Protein AF-A0AAD6HXB7-F1 (afdb_monomer_lite)

Secondary structure (DSSP, 8-state):
-PPB--HHHHHHHHHHHHHHHHHHHHHHHTT-HHHHHHHHEEEEEEEEESS--SS---EEEEEEEEEE---TTSSS-PBPPSEEEEEEEEEEEEEEE-TT--EEEEEEEEEEEEEEEEEE-HHHHHTTS--EEEEEEEEE--PPPPP--

Organism: NCBI:txid1324776

Foldseek 3Di:
DFDFCAPVNVVVLVVLVCVLPFCLQVCVLVVVVVCNPPRAADPAAAEAEPDDPPDDFNGKGWDDKDKDDDDSPDPDRDGDDQKIKIKTWMKTWDWDADPVGDTDTDDIAGGKIKIWMWGFAVVCVVVVHSRIHTRYIHIDGPDDDDPDD

Sequence (149 aa):
MAAAYDVPTYLLDRANIQETIVPTMHLFDTRATAETINSVYTPEIHLDYDQLPGFSLEVISYRNTLIDLPQPMGKNLTTHPNRCHVSAYAHGWFYNRDAERFPRLMVRRQGGKWKLELVRCKELEEEGESPWRINKQQVRLSWQDLPTQ

InterPro domains:
  IPR032710 NTF2-like domain superfamily [SSF54427] (9-121)

Radius of gyration: 18.1 Å; chains: 1; bounding box: 48×29×62 Å

pLDDT: mean 78.34, std 12.1, range [37.75, 92.62]

Structure (mmCIF, N/CA/C/O backbone):
data_AF-A0AAD6HXB7-F1
#
_entry.id   AF-A0AAD6HXB7-F1
#
loop_
_atom_site.group_PDB
_atom_site.id
_atom_site.type_symbol
_atom_site.label_atom_id
_atom_site.label_alt_id
_atom_site.label_comp_id
_atom_site.label_asym_id
_atom_site.label_entity_id
_atom_site.label_seq_id
_atom_site.pdbx_PDB_ins_code
_atom_site.Cartn_x
_atom_site.Cartn_y
_atom_site.Cartn_z
_atom_site.occupancy
_atom_site.B_iso_or_equiv
_atom_site.auth_seq_id
_atom_site.auth_comp_id
_atom_site.auth_asym_id
_atom_site.auth_atom_id
_atom_site.pdbx_PDB_model_num
ATOM 1 N N . MET A 1 1 ? -14.693 -3.544 25.278 1.00 43.16 1 MET A N 1
ATOM 2 C CA . MET A 1 1 ? -15.329 -2.326 24.728 1.00 43.16 1 MET A CA 1
ATOM 3 C C . MET A 1 1 ? -14.419 -1.810 23.632 1.00 43.16 1 MET A C 1
ATOM 5 O O . MET A 1 1 ? -13.229 -1.711 23.890 1.00 43.16 1 MET A O 1
ATOM 9 N N . ALA A 1 2 ? -14.918 -1.588 22.415 1.00 55.31 2 ALA A N 1
ATOM 10 C CA . ALA A 1 2 ? -14.078 -1.042 21.353 1.00 55.31 2 ALA A CA 1
ATOM 11 C C . ALA A 1 2 ? -13.717 0.4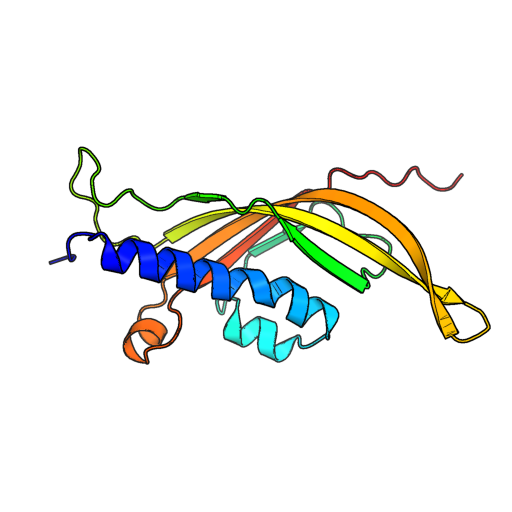07 21.707 1.00 55.31 2 ALA A C 1
ATOM 13 O O . ALA A 1 2 ? -14.612 1.195 22.015 1.00 55.31 2 ALA A O 1
ATOM 14 N N . ALA A 1 3 ? -12.421 0.718 21.740 1.00 64.31 3 ALA A N 1
ATOM 15 C CA . ALA A 1 3 ? -11.943 2.054 22.063 1.00 64.31 3 ALA A CA 1
ATOM 16 C C . ALA A 1 3 ? -12.508 3.071 21.058 1.00 64.31 3 ALA A C 1
ATOM 18 O O . ALA A 1 3 ? -12.652 2.771 19.867 1.00 64.31 3 ALA A O 1
ATOM 19 N N . ALA A 1 4 ? -12.875 4.253 21.557 1.00 72.19 4 ALA A N 1
ATOM 20 C CA . ALA A 1 4 ? -13.283 5.359 20.705 1.00 72.19 4 ALA A CA 1
ATOM 21 C C . ALA A 1 4 ? -12.106 5.748 19.804 1.00 72.19 4 ALA A C 1
ATOM 23 O O . ALA A 1 4 ? -10.974 5.827 20.276 1.00 72.19 4 ALA A O 1
ATOM 24 N N . TYR A 1 5 ? -12.373 5.956 18.517 1.00 84.69 5 TYR A N 1
ATOM 25 C CA . TYR A 1 5 ? -11.336 6.317 17.562 1.00 84.69 5 TYR A CA 1
ATOM 26 C C . TYR A 1 5 ? -10.960 7.787 17.737 1.00 84.69 5 TYR A C 1
ATOM 28 O O . TYR A 1 5 ? -11.680 8.682 17.292 1.00 84.69 5 TYR A O 1
ATOM 36 N N . ASP A 1 6 ? -9.871 8.027 18.454 1.00 85.31 6 ASP A N 1
ATOM 37 C CA . ASP A 1 6 ? -9.377 9.352 18.789 1.00 85.31 6 ASP A CA 1
ATOM 38 C C . ASP A 1 6 ? -8.419 9.901 17.716 1.00 85.31 6 ASP A C 1
ATOM 40 O O . ASP A 1 6 ? -7.981 9.213 16.790 1.00 85.31 6 ASP A O 1
ATOM 44 N N . VAL A 1 7 ? -8.121 11.199 17.809 1.00 87.06 7 VAL A N 1
ATOM 45 C CA . VAL A 1 7 ? -7.270 11.893 16.829 1.00 87.06 7 VAL A CA 1
ATOM 46 C C . VAL A 1 7 ? -5.851 11.307 16.758 1.00 87.06 7 VAL A C 1
ATOM 48 O O . VAL A 1 7 ? -5.374 11.107 15.638 1.00 87.06 7 VAL A O 1
ATOM 51 N N . PRO A 1 8 ? -5.166 11.009 17.883 1.00 89.56 8 PRO A N 1
ATOM 52 C CA . PRO A 1 8 ? -3.854 10.368 17.846 1.00 89.56 8 PRO A CA 1
ATOM 53 C C . PRO A 1 8 ? -3.863 9.042 17.086 1.00 89.56 8 PRO A C 1
ATOM 55 O O . PRO A 1 8 ? -3.028 8.850 16.202 1.00 89.56 8 PRO A O 1
ATOM 58 N N . THR A 1 9 ? -4.834 8.167 17.355 1.00 87.06 9 THR A N 1
ATOM 59 C CA . THR A 1 9 ? -4.892 6.855 16.703 1.00 87.06 9 THR A CA 1
ATOM 60 C C . THR A 1 9 ? -5.241 6.967 15.222 1.00 87.06 9 THR A C 1
ATOM 62 O O . THR A 1 9 ? -4.665 6.261 14.398 1.00 87.06 9 THR A O 1
ATOM 65 N N . TYR A 1 10 ? -6.086 7.930 14.842 1.00 88.88 10 TYR A N 1
ATOM 6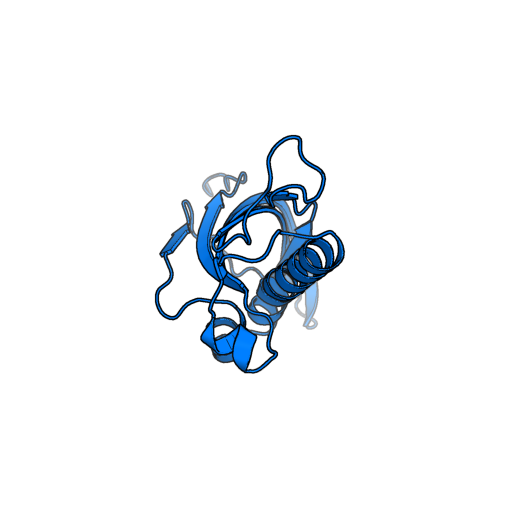6 C CA . TYR A 1 10 ? -6.328 8.253 13.433 1.00 88.88 10 TYR A CA 1
ATOM 67 C C . TYR A 1 10 ? -5.059 8.680 12.687 1.00 88.88 10 TYR A C 1
ATOM 69 O O . TYR A 1 10 ? -4.808 8.234 11.565 1.00 88.88 10 TYR A O 1
ATOM 77 N N . LEU A 1 11 ? -4.253 9.560 13.287 1.00 90.81 11 LEU A N 1
ATOM 78 C CA . LEU A 1 11 ? -3.012 10.026 12.666 1.00 90.81 11 LEU A CA 1
ATOM 79 C C . LEU A 1 11 ? -1.974 8.906 12.573 1.00 90.81 11 LEU A C 1
ATOM 81 O O . LEU A 1 11 ? -1.305 8.801 11.544 1.00 90.81 11 LEU A O 1
ATOM 85 N N . LEU A 1 12 ? -1.884 8.064 13.604 1.00 91.00 12 LEU A N 1
ATOM 86 C CA . LEU A 1 12 ? -1.020 6.888 13.617 1.00 91.00 12 LEU A CA 1
ATOM 87 C C . LEU A 1 12 ? -1.416 5.898 12.518 1.00 91.00 12 LEU A C 1
ATOM 89 O O . LEU A 1 12 ? -0.575 5.498 11.721 1.00 91.00 12 LEU A O 1
ATOM 93 N N . ASP A 1 13 ? -2.702 5.573 12.399 1.00 89.94 13 ASP A N 1
ATOM 94 C CA . ASP A 1 13 ? -3.201 4.692 11.342 1.00 89.94 13 ASP A CA 1
ATOM 95 C C . ASP A 1 13 ? -2.910 5.233 9.955 1.00 89.94 13 ASP A C 1
ATOM 97 O O . ASP A 1 13 ? -2.455 4.505 9.074 1.00 89.94 13 ASP A O 1
ATOM 101 N N . ARG A 1 14 ? -3.148 6.528 9.754 1.00 90.44 14 ARG A N 1
ATOM 102 C CA . ARG A 1 14 ? -2.856 7.180 8.484 1.00 90.44 14 ARG A CA 1
ATOM 103 C C . ARG A 1 14 ? -1.369 7.082 8.134 1.00 90.44 14 ARG A C 1
ATOM 105 O O . ARG A 1 14 ? -1.061 6.845 6.967 1.00 90.44 14 ARG A O 1
ATOM 112 N N . ALA A 1 15 ? -0.474 7.264 9.106 1.00 91.31 15 ALA A N 1
ATOM 113 C CA . ALA A 1 15 ? 0.967 7.117 8.910 1.00 91.31 15 ALA A CA 1
ATOM 114 C C . ALA A 1 15 ? 1.339 5.662 8.585 1.00 91.31 15 ALA A C 1
ATOM 116 O O . ALA A 1 15 ? 1.937 5.411 7.543 1.00 91.31 15 ALA A O 1
ATOM 117 N N . ASN A 1 16 ? 0.867 4.702 9.381 1.00 91.31 16 ASN A N 1
ATOM 118 C CA . ASN A 1 16 ? 1.119 3.271 9.196 1.00 91.31 16 ASN A CA 1
ATOM 119 C C . ASN A 1 16 ? 0.630 2.758 7.829 1.00 91.31 16 ASN A C 1
ATOM 121 O O . ASN A 1 16 ? 1.310 1.986 7.151 1.00 91.31 16 ASN A O 1
ATOM 125 N N . ILE A 1 17 ? -0.537 3.221 7.369 1.00 90.81 17 ILE A N 1
ATOM 126 C CA . ILE A 1 17 ? -1.062 2.894 6.035 1.00 90.81 17 ILE A CA 1
ATOM 127 C C . ILE A 1 17 ? -0.156 3.466 4.939 1.00 90.81 17 ILE A C 1
ATOM 129 O O . ILE A 1 17 ? 0.111 2.788 3.946 1.00 90.81 17 ILE A O 1
ATOM 133 N N . GLN A 1 18 ? 0.341 4.696 5.095 1.00 88.50 18 GLN A N 1
ATOM 134 C CA . GLN A 1 18 ? 1.292 5.267 4.138 1.00 88.50 18 GLN A CA 1
ATOM 135 C C . GLN A 1 18 ? 2.612 4.494 4.119 1.00 88.50 18 GLN A C 1
ATOM 137 O O . GLN A 1 18 ? 3.111 4.195 3.034 1.00 88.50 18 GLN A O 1
ATOM 142 N N . GLU A 1 19 ? 3.130 4.117 5.284 1.00 88.25 19 GLU A N 1
ATOM 143 C CA . GLU A 1 19 ? 4.334 3.293 5.419 1.00 88.25 19 GLU A CA 1
ATOM 144 C C . GLU A 1 19 ? 4.158 1.882 4.859 1.00 88.25 19 GLU A C 1
ATOM 146 O O . GLU A 1 19 ? 5.127 1.285 4.422 1.00 88.25 19 GLU A O 1
ATOM 151 N N . THR A 1 20 ? 2.933 1.362 4.785 1.00 88.38 20 THR A N 1
ATOM 152 C CA . THR A 1 20 ? 2.664 0.062 4.150 1.00 88.38 20 THR A CA 1
ATOM 153 C C . THR A 1 20 ? 2.633 0.182 2.620 1.00 88.38 20 THR A C 1
ATOM 155 O O . THR A 1 20 ? 3.177 -0.655 1.901 1.00 88.38 20 THR A O 1
ATOM 158 N N . ILE A 1 21 ? 2.006 1.241 2.096 1.00 87.38 21 ILE A N 1
ATOM 159 C CA . ILE A 1 21 ? 1.729 1.394 0.657 1.00 87.38 21 ILE A CA 1
ATOM 160 C C . ILE A 1 21 ? 2.929 1.951 -0.116 1.00 87.38 21 ILE A C 1
ATOM 162 O O . ILE A 1 21 ? 3.172 1.560 -1.258 1.00 87.38 21 ILE A O 1
ATOM 166 N N . VAL A 1 22 ? 3.678 2.896 0.458 1.00 84.00 22 VAL A N 1
ATOM 167 C CA . VAL A 1 22 ? 4.794 3.547 -0.249 1.00 84.00 22 VAL A CA 1
ATOM 168 C C . VAL A 1 22 ? 5.909 2.550 -0.605 1.00 84.00 22 VAL A C 1
ATOM 170 O O . VAL A 1 22 ? 6.314 2.531 -1.773 1.00 84.00 22 VAL A O 1
ATOM 173 N N . PRO A 1 23 ? 6.369 1.675 0.311 1.00 82.12 23 PRO A N 1
ATOM 174 C CA . PRO A 1 23 ? 7.402 0.692 0.004 1.00 82.12 23 PRO A CA 1
ATOM 175 C C . PRO A 1 23 ? 6.956 -0.371 -0.991 1.00 82.12 23 PRO A C 1
ATOM 177 O O . PRO A 1 23 ? 7.812 -0.947 -1.648 1.00 82.12 23 PRO A O 1
ATOM 180 N N . THR A 1 24 ? 5.651 -0.609 -1.168 1.00 81.06 24 THR A N 1
ATOM 181 C CA . THR A 1 24 ? 5.152 -1.641 -2.094 1.00 81.06 24 THR A CA 1
ATOM 182 C C . THR A 1 24 ? 5.741 -1.478 -3.498 1.00 81.06 24 THR A C 1
ATOM 184 O O . THR A 1 24 ? 6.125 -2.458 -4.131 1.00 81.06 24 THR A O 1
ATOM 187 N N . MET A 1 25 ? 5.855 -0.235 -3.978 1.00 77.94 25 MET A N 1
ATOM 188 C CA . MET A 1 25 ? 6.443 0.047 -5.292 1.00 77.94 25 MET A CA 1
ATOM 189 C C . MET A 1 25 ? 7.966 -0.044 -5.278 1.00 77.94 25 MET A C 1
ATOM 191 O O . MET A 1 25 ? 8.558 -0.559 -6.218 1.00 77.94 25 MET A O 1
ATOM 195 N N . HIS A 1 26 ? 8.602 0.396 -4.192 1.00 77.75 26 HIS A N 1
ATOM 196 C CA . HIS A 1 26 ? 10.052 0.305 -4.064 1.00 77.75 26 HIS A CA 1
ATOM 197 C C . HIS A 1 26 ? 10.534 -1.150 -4.030 1.00 77.75 26 HIS A C 1
ATOM 199 O O . HIS A 1 26 ? 11.478 -1.500 -4.730 1.00 77.75 26 HIS A O 1
ATOM 205 N N . LEU A 1 27 ? 9.864 -2.005 -3.255 1.00 79.00 27 LEU A N 1
ATOM 206 C CA . LEU A 1 27 ? 10.183 -3.428 -3.150 1.00 79.00 27 LEU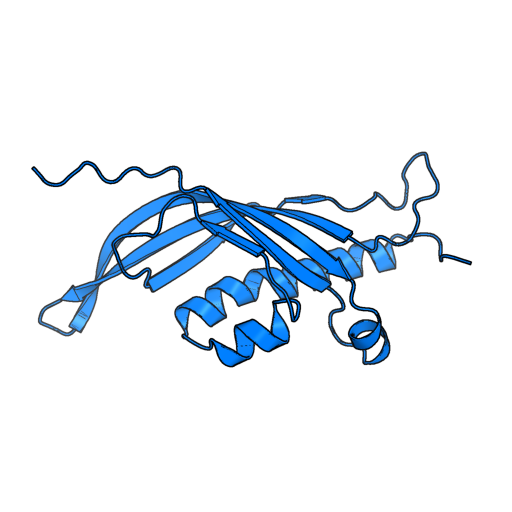 A CA 1
ATOM 207 C C . LEU A 1 27 ? 9.912 -4.171 -4.465 1.00 79.00 27 LEU A C 1
ATOM 209 O O . LEU A 1 27 ? 10.635 -5.106 -4.812 1.00 79.00 27 LEU A O 1
ATOM 213 N N . PHE A 1 28 ? 8.909 -3.727 -5.228 1.00 76.75 28 PHE A N 1
ATOM 214 C CA . PHE A 1 28 ? 8.690 -4.204 -6.590 1.00 76.75 28 PHE A CA 1
ATOM 215 C C . PHE A 1 28 ? 9.868 -3.836 -7.507 1.00 76.75 28 PHE A C 1
ATOM 217 O O . PHE A 1 28 ? 10.431 -4.719 -8.157 1.00 76.75 28 PHE A O 1
ATOM 224 N N . ASP A 1 29 ? 10.295 -2.570 -7.501 1.00 73.00 29 ASP A N 1
ATOM 225 C CA . ASP A 1 29 ? 11.399 -2.070 -8.332 1.00 73.00 29 ASP A CA 1
ATOM 226 C C . ASP A 1 29 ? 12.741 -2.750 -7.981 1.00 73.00 29 ASP A C 1
ATOM 228 O O . ASP A 1 29 ? 13.522 -3.106 -8.868 1.00 73.00 29 ASP A O 1
ATOM 232 N N . THR A 1 30 ? 13.007 -3.012 -6.695 1.00 80.75 30 THR A N 1
ATOM 233 C CA . THR A 1 30 ? 14.209 -3.734 -6.230 1.00 80.75 30 THR A CA 1
ATOM 234 C C . THR A 1 30 ? 14.101 -5.254 -6.357 1.00 80.75 30 THR A C 1
ATOM 236 O O . THR A 1 30 ? 15.062 -5.967 -6.060 1.00 80.75 30 THR A O 1
ATOM 239 N N . ARG A 1 31 ? 12.959 -5.771 -6.831 1.00 79.75 31 ARG A N 1
ATOM 240 C CA . ARG A 1 31 ? 12.646 -7.206 -6.941 1.00 79.75 31 ARG A CA 1
ATOM 241 C C . ARG A 1 31 ? 12.712 -7.953 -5.603 1.00 79.75 31 ARG A C 1
ATOM 243 O O . ARG A 1 31 ? 12.848 -9.180 -5.588 1.00 79.75 31 ARG A O 1
ATOM 250 N N . ALA A 1 32 ? 12.551 -7.249 -4.484 1.00 83.69 32 ALA A N 1
ATOM 251 C CA . ALA A 1 32 ? 12.508 -7.793 -3.129 1.00 83.69 32 ALA A CA 1
ATOM 252 C C . ALA A 1 32 ? 11.153 -8.474 -2.846 1.00 83.69 32 ALA A C 1
ATOM 254 O O . ALA A 1 32 ? 10.363 -8.069 -1.991 1.00 83.69 32 ALA A O 1
ATOM 255 N N . THR A 1 33 ? 10.858 -9.535 -3.603 1.00 80.00 33 THR A N 1
ATOM 256 C CA . THR A 1 33 ? 9.531 -10.177 -3.621 1.00 80.00 33 THR A CA 1
ATOM 257 C C . THR A 1 33 ? 9.173 -10.789 -2.266 1.00 80.00 33 THR A C 1
ATOM 259 O O . THR A 1 33 ? 8.051 -10.621 -1.800 1.00 80.00 33 THR A O 1
ATOM 262 N N . ALA A 1 34 ? 10.127 -11.449 -1.601 1.00 83.25 34 ALA A N 1
ATOM 263 C CA . ALA A 1 34 ? 9.900 -12.058 -0.288 1.00 83.25 34 ALA A CA 1
ATOM 264 C C . ALA A 1 34 ? 9.569 -11.010 0.789 1.00 83.25 34 ALA A C 1
ATOM 266 O O . ALA A 1 34 ? 8.638 -11.189 1.569 1.00 83.25 34 ALA A O 1
ATOM 267 N N . GLU A 1 35 ? 10.290 -9.889 0.787 1.00 83.56 35 GLU A N 1
ATOM 268 C CA . GLU A 1 35 ? 10.045 -8.781 1.711 1.00 83.56 35 GLU A CA 1
ATOM 269 C C . GLU A 1 35 ? 8.688 -8.126 1.440 1.00 83.56 35 GLU A C 1
ATOM 271 O O . GLU A 1 35 ? 7.944 -7.851 2.377 1.00 83.56 35 GLU A O 1
ATOM 276 N N . THR A 1 36 ? 8.311 -7.976 0.165 1.00 81.56 36 THR A N 1
ATOM 277 C CA . THR A 1 36 ? 6.985 -7.464 -0.222 1.00 81.56 36 THR A CA 1
ATOM 278 C C . THR A 1 36 ? 5.873 -8.352 0.330 1.00 81.56 36 THR A C 1
ATOM 280 O O . THR A 1 36 ? 4.927 -7.855 0.934 1.00 81.56 36 THR A O 1
ATOM 283 N N . ILE A 1 37 ? 5.988 -9.671 0.151 1.00 83.44 37 ILE A N 1
ATOM 284 C CA . ILE A 1 37 ? 4.964 -10.624 0.593 1.00 83.44 37 ILE A CA 1
ATOM 285 C C . ILE A 1 37 ? 4.778 -10.561 2.110 1.00 83.44 37 ILE A C 1
ATOM 287 O O . ILE A 1 37 ? 3.643 -10.507 2.571 1.00 83.44 37 ILE A O 1
ATOM 291 N N . ASN A 1 38 ? 5.870 -10.501 2.870 1.00 83.62 38 ASN A N 1
ATOM 292 C CA . ASN A 1 38 ? 5.806 -10.574 4.330 1.00 83.62 38 ASN A CA 1
ATOM 293 C C . ASN A 1 38 ? 5.418 -9.240 4.992 1.00 83.62 38 ASN A C 1
ATOM 295 O O . ASN A 1 38 ? 4.715 -9.231 6.001 1.00 83.62 38 ASN A O 1
ATOM 299 N N . SER A 1 39 ? 5.872 -8.109 4.446 1.00 82.25 39 SER A N 1
ATOM 300 C CA . SER A 1 39 ? 5.687 -6.792 5.077 1.00 82.25 39 SER A CA 1
ATOM 301 C C . SER A 1 39 ? 4.462 -6.024 4.576 1.00 82.25 39 SER A C 1
ATOM 303 O O . SER A 1 39 ? 3.954 -5.163 5.290 1.00 82.2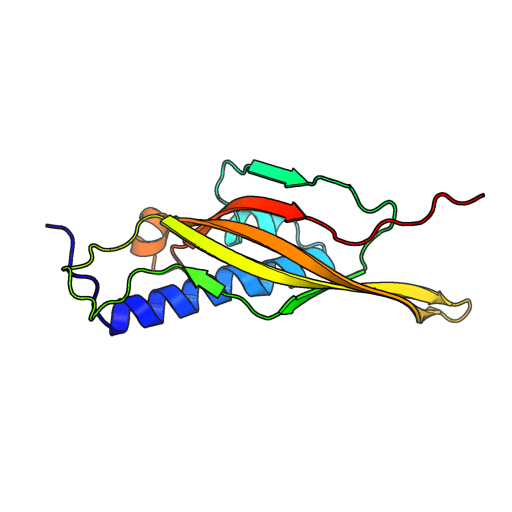5 39 SER A O 1
ATOM 305 N N . VAL A 1 40 ? 3.961 -6.323 3.372 1.00 85.69 40 VAL A N 1
ATOM 306 C CA . VAL A 1 40 ? 2.889 -5.537 2.735 1.00 85.69 40 VAL A CA 1
ATOM 307 C C . VAL A 1 40 ? 1.567 -6.297 2.676 1.00 85.69 40 VAL A C 1
ATOM 309 O O . VAL A 1 40 ? 0.507 -5.704 2.896 1.00 85.69 40 VAL A O 1
ATOM 312 N N . TYR A 1 41 ? 1.600 -7.592 2.365 1.00 86.50 41 TYR A N 1
ATOM 313 C CA . TYR A 1 41 ? 0.398 -8.363 2.056 1.00 86.50 41 TYR A CA 1
ATOM 314 C C . TYR A 1 41 ? -0.110 -9.182 3.240 1.00 86.50 41 TYR A C 1
ATOM 316 O O . TYR A 1 41 ? 0.632 -9.538 4.153 1.00 86.50 41 TYR A O 1
ATOM 324 N N . THR A 1 42 ? -1.410 -9.472 3.235 1.00 85.19 42 THR A N 1
ATOM 325 C CA . THR A 1 42 ? -1.962 -10.540 4.074 1.00 85.19 42 THR A CA 1
ATOM 326 C C . THR A 1 42 ? -1.575 -11.915 3.508 1.00 85.19 42 THR A C 1
ATOM 328 O O . THR A 1 42 ? -1.291 -12.012 2.312 1.00 85.19 42 THR A O 1
ATOM 331 N N . PRO A 1 43 ? -1.600 -12.996 4.317 1.00 83.12 43 PRO A N 1
ATOM 332 C CA . PRO A 1 43 ? -1.253 -14.345 3.850 1.00 83.12 43 PRO A CA 1
ATOM 333 C C . PRO A 1 43 ? -2.068 -14.813 2.635 1.00 83.12 43 PRO A C 1
ATOM 335 O O . PRO A 1 43 ? -1.557 -15.519 1.770 1.00 83.12 43 PRO A O 1
ATOM 338 N N . GLU A 1 44 ? -3.330 -14.391 2.561 1.00 84.88 44 GLU A N 1
ATOM 339 C CA . GLU A 1 44 ? -4.181 -14.534 1.384 1.00 84.88 44 GLU A CA 1
ATOM 340 C C . GLU A 1 44 ? -4.416 -13.153 0.768 1.00 84.88 44 GLU A C 1
ATOM 342 O O . GLU A 1 44 ? -4.820 -12.228 1.475 1.00 84.88 44 GLU A O 1
ATOM 347 N N . ILE A 1 45 ? -4.162 -13.007 -0.535 1.00 86.12 45 ILE A N 1
ATOM 348 C CA . ILE A 1 45 ? -4.339 -11.748 -1.264 1.00 86.12 45 ILE A CA 1
ATOM 349 C C . ILE A 1 45 ? -5.114 -11.947 -2.564 1.00 86.12 45 ILE A C 1
ATOM 351 O O . ILE A 1 45 ? -4.852 -12.859 -3.349 1.00 86.12 45 ILE A O 1
ATOM 355 N N . HIS A 1 46 ? -6.031 -11.020 -2.833 1.00 84.25 46 HIS A N 1
ATOM 356 C CA . HIS A 1 46 ? -6.746 -10.928 -4.097 1.00 84.25 46 HIS A CA 1
ATOM 357 C C . HIS A 1 46 ? -6.117 -9.871 -5.009 1.00 84.25 46 HIS A C 1
ATOM 359 O O . HIS A 1 46 ? -6.246 -8.667 -4.776 1.00 84.25 46 HIS A O 1
ATOM 365 N N . LEU A 1 47 ? -5.470 -10.335 -6.077 1.00 81.62 47 LEU A N 1
ATOM 366 C CA . LEU A 1 47 ? -4.870 -9.498 -7.113 1.00 81.62 47 LEU A CA 1
ATOM 367 C C . LEU A 1 47 ? -5.782 -9.447 -8.348 1.00 81.62 47 LEU A C 1
ATOM 369 O O . LEU A 1 47 ? -5.937 -10.442 -9.050 1.00 81.62 47 LEU A O 1
ATOM 373 N N . ASP A 1 48 ? -6.377 -8.286 -8.618 1.00 79.94 48 ASP A N 1
ATOM 374 C CA . ASP A 1 48 ? -7.195 -8.020 -9.808 1.00 79.94 48 ASP A CA 1
ATOM 375 C C . ASP A 1 48 ? -6.442 -7.066 -10.745 1.00 79.94 48 ASP A C 1
ATOM 377 O O . ASP A 1 48 ? -6.425 -5.843 -10.557 1.00 79.94 48 ASP A O 1
ATOM 381 N N . TYR A 1 49 ? -5.808 -7.652 -11.760 1.00 71.12 49 TYR A N 1
ATOM 382 C CA . TYR A 1 49 ? -5.165 -6.935 -12.853 1.00 71.12 49 TYR A CA 1
ATOM 383 C C . TYR A 1 49 ? -6.009 -7.097 -14.117 1.00 71.12 49 TYR A C 1
ATOM 385 O O . TYR A 1 49 ? -6.052 -8.177 -14.697 1.00 71.12 49 TYR A O 1
ATOM 393 N N . ASP A 1 50 ? -6.642 -6.011 -14.572 1.00 65.69 50 ASP A N 1
ATOM 394 C CA . ASP A 1 50 ? -7.431 -6.028 -15.819 1.00 65.69 50 ASP A CA 1
ATOM 395 C C . ASP A 1 50 ? -6.552 -6.263 -17.055 1.00 65.69 50 ASP A C 1
ATOM 397 O O . ASP A 1 50 ? -6.997 -6.828 -18.051 1.00 65.69 50 ASP A O 1
ATOM 401 N N . GLN A 1 51 ? -5.303 -5.792 -17.006 1.00 60.31 51 GLN A N 1
ATOM 402 C CA . GLN A 1 51 ? -4.324 -5.940 -18.074 1.00 60.31 51 GLN A CA 1
ATOM 403 C C . GLN A 1 51 ? -2.940 -6.133 -17.463 1.00 60.31 51 GLN A C 1
ATOM 405 O O . GLN A 1 51 ? -2.493 -5.320 -16.648 1.00 60.31 51 GLN A O 1
ATOM 410 N N . LEU A 1 52 ? -2.257 -7.202 -17.870 1.00 56.19 52 LEU A N 1
ATOM 411 C CA . LEU A 1 52 ? -0.831 -7.341 -17.616 1.00 56.19 52 LEU A CA 1
ATOM 412 C C . LEU A 1 52 ? -0.088 -6.408 -18.579 1.00 56.19 52 LEU A C 1
ATOM 414 O O . LEU A 1 52 ? -0.356 -6.450 -19.782 1.00 56.19 52 LEU A O 1
ATOM 418 N N . PRO A 1 53 ? 0.835 -5.564 -18.093 1.00 54.06 53 PRO A N 1
ATOM 419 C CA . PRO A 1 53 ? 1.686 -4.803 -18.989 1.00 54.06 53 PRO A CA 1
ATOM 420 C C . PRO A 1 53 ? 2.523 -5.795 -19.807 1.00 54.06 53 PRO A C 1
ATOM 422 O O . PRO A 1 53 ? 3.237 -6.620 -19.244 1.00 54.06 53 PRO A O 1
ATOM 425 N N . GLY A 1 54 ? 2.462 -5.709 -21.138 1.00 48.81 54 GLY A N 1
ATOM 426 C CA . GLY A 1 54 ? 3.303 -6.504 -22.047 1.00 48.81 54 GLY A CA 1
ATOM 427 C C . GLY A 1 54 ? 4.798 -6.153 -21.981 1.00 48.81 54 GLY A C 1
ATOM 428 O O . GLY A 1 54 ? 5.586 -6.651 -22.779 1.00 48.81 54 GLY A O 1
ATOM 429 N N . PHE A 1 55 ? 5.189 -5.294 -21.035 1.00 52.50 55 PHE A N 1
ATOM 430 C CA . PHE A 1 55 ? 6.537 -4.789 -20.824 1.00 52.50 55 PHE A CA 1
ATOM 431 C C . PHE A 1 55 ? 6.910 -4.877 -19.344 1.00 52.50 55 PHE A C 1
ATOM 433 O O . PHE A 1 55 ? 6.072 -4.674 -18.462 1.00 52.50 55 PHE A O 1
ATOM 440 N N . SER A 1 56 ? 8.191 -5.112 -19.069 1.00 55.94 56 SER A N 1
ATOM 441 C CA . SER A 1 56 ? 8.745 -4.998 -17.723 1.00 55.94 56 SER A CA 1
ATOM 442 C C . SER A 1 56 ? 8.770 -3.531 -17.292 1.00 55.94 56 SER A C 1
ATOM 444 O O . SER A 1 56 ? 9.472 -2.709 -17.882 1.00 55.94 56 SER A O 1
ATOM 446 N N . LEU A 1 57 ? 7.990 -3.211 -16.265 1.00 55.19 57 LEU A N 1
ATOM 447 C CA . LEU A 1 57 ? 8.055 -1.936 -15.554 1.00 55.19 57 LEU A CA 1
ATOM 448 C C . LEU A 1 57 ? 9.360 -1.873 -14.750 1.00 55.19 57 LEU A C 1
ATOM 450 O O . LEU A 1 57 ? 9.694 -2.847 -14.078 1.00 55.19 57 LEU A O 1
ATOM 454 N N . GLU A 1 58 ? 10.081 -0.750 -14.822 1.00 64.19 58 GLU A N 1
ATOM 455 C CA . GLU A 1 58 ? 11.313 -0.554 -14.037 1.00 64.19 58 GLU A CA 1
ATOM 456 C C . GLU A 1 58 ? 11.128 0.374 -12.837 1.00 64.19 58 GLU A C 1
ATOM 458 O O . GLU A 1 58 ? 11.789 0.164 -11.827 1.00 64.19 58 GLU A O 1
ATOM 463 N N . VAL A 1 59 ? 10.265 1.395 -12.941 1.00 63.94 59 VAL A N 1
ATOM 464 C CA . VAL A 1 59 ? 9.961 2.284 -11.811 1.00 63.94 59 VAL A CA 1
ATOM 465 C C . VAL A 1 59 ? 8.480 2.624 -11.768 1.00 63.94 59 VAL A C 1
ATOM 467 O O . VAL A 1 59 ? 7.915 3.120 -12.754 1.00 63.94 59 VAL A O 1
ATOM 470 N N . ILE A 1 60 ? 7.859 2.431 -10.604 1.00 67.56 60 ILE A N 1
ATOM 471 C CA . ILE A 1 60 ? 6.479 2.844 -10.333 1.00 67.56 60 ILE A CA 1
ATOM 472 C C . ILE A 1 60 ? 6.449 3.769 -9.114 1.00 67.56 60 ILE A C 1
ATOM 474 O O . ILE A 1 60 ? 7.102 3.538 -8.106 1.00 67.56 60 ILE A O 1
ATOM 478 N N . SER A 1 61 ? 5.662 4.843 -9.180 1.00 74.19 61 SER A N 1
ATOM 479 C CA . SER A 1 61 ? 5.456 5.729 -8.028 1.00 74.19 61 SER A CA 1
ATOM 480 C C . SER A 1 61 ? 3.981 6.000 -7.774 1.00 74.19 61 SER A C 1
ATOM 482 O O . SER A 1 61 ? 3.239 6.340 -8.699 1.00 74.19 61 SER A O 1
ATOM 484 N N . TYR A 1 62 ? 3.572 5.895 -6.507 1.00 74.38 62 TYR A N 1
ATOM 485 C CA . TYR A 1 62 ? 2.262 6.343 -6.050 1.00 74.38 62 TYR A CA 1
ATOM 486 C C . TYR A 1 62 ? 2.223 7.867 -5.879 1.00 74.38 62 TYR A C 1
ATOM 488 O O . TYR A 1 62 ? 3.148 8.498 -5.367 1.00 74.38 62 TYR A O 1
ATOM 496 N N . ARG A 1 63 ? 1.110 8.469 -6.287 1.00 76.31 63 ARG A N 1
ATOM 497 C CA . ARG A 1 63 ? 0.748 9.873 -6.097 1.00 76.31 63 ARG A CA 1
ATOM 498 C C . ARG A 1 63 ? -0.717 9.960 -5.695 1.00 76.31 63 ARG A C 1
ATOM 500 O O . ARG A 1 63 ? -1.525 9.100 -6.040 1.00 76.31 63 ARG A O 1
ATOM 507 N N . ASN A 1 64 ? -1.065 11.065 -5.039 1.00 81.50 64 ASN A N 1
ATOM 508 C CA . ASN A 1 64 ? -2.447 11.429 -4.723 1.00 81.50 64 ASN A CA 1
ATOM 509 C C . ASN A 1 64 ? -3.203 10.311 -3.983 1.00 81.50 64 ASN A C 1
ATOM 511 O O . ASN A 1 64 ? -4.322 9.958 -4.351 1.00 81.50 64 ASN A O 1
ATOM 515 N N . THR A 1 65 ? -2.560 9.741 -2.962 1.00 84.56 65 THR A N 1
ATOM 516 C CA . THR A 1 65 ? -3.143 8.704 -2.109 1.00 84.56 65 THR A CA 1
ATOM 517 C C . THR A 1 65 ? -4.282 9.289 -1.281 1.00 84.56 65 THR A C 1
ATOM 519 O O . THR A 1 65 ? -4.076 10.194 -0.471 1.00 84.56 65 THR A O 1
ATOM 522 N N . LEU A 1 66 ? -5.479 8.750 -1.473 1.00 89.19 66 LEU A N 1
ATOM 523 C CA . LEU A 1 66 ? -6.670 9.031 -0.690 1.00 89.19 66 LEU A CA 1
ATOM 524 C C . LEU A 1 66 ? -6.967 7.817 0.188 1.00 89.19 66 LEU A C 1
ATOM 526 O O . LEU A 1 66 ? -7.245 6.738 -0.332 1.00 89.19 66 LEU A O 1
ATOM 530 N N . ILE A 1 67 ? -6.902 8.011 1.502 1.00 90.19 67 ILE A N 1
ATOM 531 C CA . ILE A 1 67 ? -7.168 6.978 2.503 1.00 90.19 67 ILE A CA 1
ATOM 532 C C . ILE A 1 67 ? -8.552 7.246 3.092 1.00 90.19 67 ILE A C 1
ATOM 534 O O . ILE A 1 67 ? -8.785 8.317 3.653 1.00 90.19 67 ILE A O 1
ATOM 538 N N . ASP A 1 68 ? -9.456 6.282 2.954 1.00 88.75 68 ASP A N 1
ATOM 539 C CA . ASP A 1 68 ? -10.806 6.345 3.504 1.00 88.75 68 ASP A CA 1
ATOM 540 C C . ASP A 1 68 ? -10.811 5.769 4.927 1.00 88.75 68 ASP A C 1
ATOM 542 O O . ASP A 1 68 ? -10.960 4.562 5.139 1.00 88.75 68 ASP A O 1
ATOM 546 N N . LEU A 1 69 ? -10.550 6.649 5.897 1.00 86.81 69 LEU A N 1
ATOM 547 C CA . LEU A 1 69 ? -10.610 6.360 7.328 1.00 86.81 69 LEU A CA 1
ATOM 548 C C . LEU A 1 69 ? -11.750 7.152 7.989 1.00 86.81 69 LEU A C 1
ATOM 550 O O . LEU A 1 69 ? -11.992 8.310 7.622 1.00 86.81 69 LEU A O 1
ATOM 554 N N . PRO A 1 70 ? -12.415 6.574 9.006 1.00 85.62 70 PRO A N 1
ATOM 555 C CA . PRO A 1 70 ? -13.427 7.283 9.777 1.00 85.62 70 PRO A CA 1
ATOM 556 C C . PRO A 1 70 ? -12.841 8.537 10.441 1.00 85.62 70 PRO A C 1
ATOM 558 O O . PRO A 1 70 ? -11.748 8.507 10.994 1.00 85.62 70 PRO A O 1
ATOM 561 N N . GLN A 1 71 ? -13.569 9.655 10.402 1.00 82.50 71 GLN A N 1
ATOM 562 C CA . GLN A 1 71 ? -13.102 10.900 11.016 1.00 82.50 71 GLN A CA 1
ATOM 563 C C . GLN A 1 71 ? -13.330 10.870 12.539 1.00 82.50 71 GLN A C 1
ATOM 565 O O . GLN A 1 71 ? -14.480 10.733 12.957 1.00 82.50 71 GLN A O 1
ATOM 570 N N . PRO A 1 72 ? -12.292 11.080 13.369 1.00 77.69 72 PRO A N 1
ATOM 571 C CA . PRO A 1 72 ? -12.377 10.949 14.830 1.00 77.69 72 PRO A CA 1
ATOM 572 C C . PRO A 1 72 ? -13.314 11.974 15.499 1.00 77.69 72 PRO A C 1
ATOM 574 O O . PRO A 1 72 ? -13.839 11.725 16.577 1.00 77.69 72 PRO A O 1
ATOM 577 N N . MET A 1 73 ? -13.561 13.124 14.857 1.00 70.44 73 MET A N 1
ATOM 578 C CA . MET A 1 73 ? -14.477 14.176 15.340 1.00 70.44 73 MET A CA 1
ATOM 579 C C . MET A 1 73 ? -15.804 14.227 14.561 1.00 70.44 73 MET A C 1
ATOM 581 O O . MET A 1 73 ? -16.457 15.270 14.485 1.00 70.44 73 MET A O 1
ATOM 585 N N . GLY A 1 74 ? -16.189 13.128 13.909 1.00 66.00 74 GLY A N 1
ATOM 586 C CA . GLY A 1 74 ? -17.454 13.041 13.184 1.00 66.00 74 GLY A CA 1
ATOM 587 C C . GLY A 1 74 ? -18.677 13.136 14.104 1.00 66.00 74 GLY A C 1
ATOM 588 O O . GLY A 1 74 ? -18.599 12.918 15.308 1.00 66.00 74 GLY A O 1
ATOM 589 N N . LYS A 1 75 ? -19.853 13.410 13.521 1.00 60.94 75 LYS A N 1
ATOM 590 C CA . LYS A 1 75 ? -21.136 13.443 14.258 1.00 60.94 75 LYS A CA 1
ATOM 591 C C . LYS A 1 75 ? -21.488 12.121 14.961 1.00 60.94 75 LYS A C 1
ATOM 593 O O . LYS A 1 75 ? -22.341 12.125 15.841 1.00 60.94 75 LYS A O 1
ATOM 598 N N . ASN A 1 76 ? -20.848 11.017 14.575 1.00 65.19 76 ASN A N 1
ATOM 599 C CA . ASN A 1 76 ? -21.074 9.689 15.129 1.00 65.19 76 ASN A CA 1
ATOM 600 C C . ASN A 1 76 ? -19.802 9.218 15.836 1.00 65.19 76 ASN A C 1
ATOM 602 O O . ASN A 1 76 ? -18.718 9.358 15.274 1.00 65.19 76 ASN A O 1
ATOM 606 N N . LEU A 1 77 ? -19.944 8.621 17.025 1.00 62.03 77 LEU A N 1
ATOM 607 C CA . LEU A 1 77 ? -18.838 7.960 17.719 1.00 62.03 77 LEU A CA 1
ATOM 608 C C . LEU A 1 77 ? -18.276 6.859 16.811 1.00 62.03 77 LEU A C 1
ATOM 610 O O . LEU A 1 77 ? -18.922 5.834 16.585 1.00 62.03 77 LEU A O 1
ATOM 614 N N . THR A 1 78 ? -17.096 7.091 16.253 1.00 68.56 78 THR A N 1
ATOM 615 C CA . THR A 1 78 ? -16.456 6.150 15.340 1.00 68.56 78 THR A CA 1
ATOM 616 C C . THR A 1 78 ? -15.672 5.111 16.116 1.00 68.56 78 THR A C 1
ATOM 618 O O . THR A 1 78 ? -14.863 5.419 16.991 1.00 68.56 78 THR A O 1
ATOM 621 N N . THR A 1 79 ? -15.958 3.854 15.803 1.00 78.19 79 THR A N 1
ATOM 622 C CA . THR A 1 79 ? -15.240 2.702 16.332 1.00 78.19 79 THR A CA 1
ATOM 623 C C . THR A 1 79 ? -13.906 2.557 15.616 1.00 78.19 79 THR A C 1
ATOM 625 O O . THR A 1 79 ? -13.783 2.927 14.448 1.00 78.19 79 THR A O 1
ATOM 628 N N . HIS A 1 80 ? -12.931 1.977 16.308 1.00 80.31 80 HIS A N 1
ATOM 629 C CA . HIS A 1 80 ? -11.650 1.618 15.721 1.00 80.31 80 HIS A CA 1
ATOM 630 C C . HIS A 1 80 ? -11.825 0.806 14.416 1.00 80.31 80 HIS A C 1
ATOM 632 O O . HIS A 1 80 ? -12.464 -0.253 14.452 1.00 80.31 80 HIS A O 1
ATOM 638 N N . PRO A 1 81 ? -11.300 1.263 13.261 1.00 83.62 81 PRO A N 1
ATOM 639 C CA . PRO A 1 81 ? -11.514 0.579 11.992 1.00 83.62 81 PRO A CA 1
ATOM 640 C C . PRO A 1 81 ? -10.657 -0.687 11.878 1.00 83.62 81 PRO A C 1
ATOM 642 O O . PRO A 1 81 ? -9.450 -0.666 12.117 1.00 83.62 81 PRO A O 1
ATOM 645 N N . ASN A 1 82 ? -11.287 -1.781 11.440 1.00 89.12 82 ASN A N 1
ATOM 646 C CA . ASN A 1 82 ? -10.604 -3.042 11.115 1.00 89.12 82 ASN A CA 1
ATOM 647 C C . ASN A 1 82 ? -10.267 -3.171 9.622 1.00 89.12 82 ASN A C 1
ATOM 649 O O . ASN A 1 82 ? -9.517 -4.063 9.231 1.00 89.12 82 ASN A O 1
ATOM 653 N N . ARG A 1 83 ? -10.862 -2.319 8.780 1.00 89.69 83 ARG A N 1
ATOM 654 C CA . ARG A 1 83 ? -10.645 -2.275 7.332 1.00 89.69 83 ARG A CA 1
ATOM 655 C C . ARG A 1 83 ? -10.649 -0.836 6.848 1.00 89.69 83 ARG A C 1
ATOM 657 O O . ARG A 1 83 ? -11.390 -0.017 7.393 1.00 89.69 83 ARG A O 1
ATOM 664 N N . CYS A 1 84 ? -9.866 -0.550 5.817 1.00 91.19 84 CYS A N 1
ATOM 665 C CA . CYS A 1 84 ? -9.888 0.736 5.133 1.00 91.19 84 CYS A CA 1
ATOM 666 C C . CYS A 1 84 ? -9.694 0.555 3.625 1.00 91.19 84 CYS A C 1
ATOM 668 O O . CYS A 1 84 ? -9.132 -0.440 3.159 1.00 91.19 84 CYS A O 1
ATOM 670 N N . HIS A 1 85 ? -10.183 1.532 2.865 1.00 92.19 85 HIS A N 1
ATOM 671 C CA . HIS A 1 85 ? -10.001 1.573 1.421 1.00 92.19 85 HIS A CA 1
ATOM 672 C C . HIS A 1 85 ? -9.027 2.682 1.072 1.00 92.19 85 HIS A C 1
ATOM 674 O O . HIS A 1 85 ? -9.131 3.804 1.570 1.00 92.19 85 HIS A O 1
ATOM 680 N N . VAL A 1 86 ? -8.094 2.384 0.178 1.00 91.31 86 VAL A N 1
ATOM 681 C CA . VAL A 1 86 ? -7.141 3.369 -0.317 1.00 91.31 86 VAL A CA 1
ATOM 682 C C . VAL A 1 86 ? -7.224 3.438 -1.826 1.00 91.31 86 VAL A C 1
ATOM 684 O O . VAL A 1 86 ? -7.201 2.429 -2.526 1.00 91.31 86 VAL A O 1
ATOM 687 N N . SER A 1 87 ? -7.337 4.657 -2.338 1.00 90.25 87 SER A N 1
ATOM 688 C CA . SER A 1 87 ? -7.228 4.941 -3.763 1.00 90.25 87 SER A CA 1
ATOM 689 C C . SER A 1 87 ? -5.946 5.713 -4.016 1.00 90.25 87 SER A C 1
ATOM 691 O O . SER A 1 87 ? -5.706 6.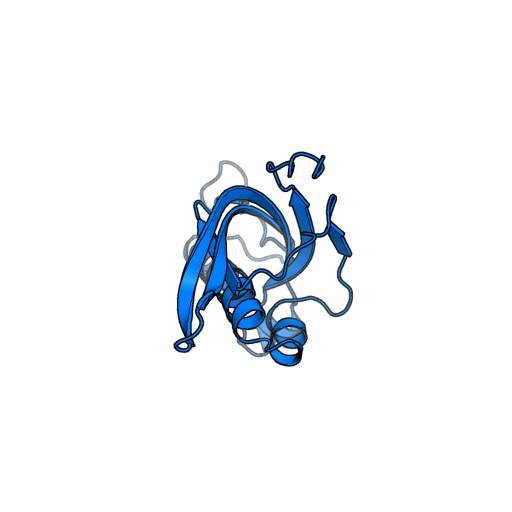733 -3.379 1.00 90.25 87 SER A O 1
AT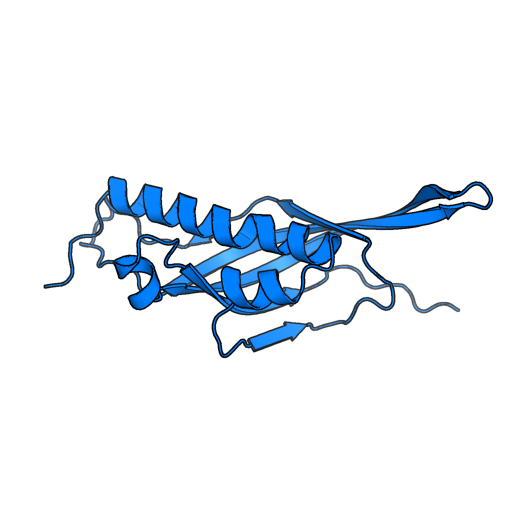OM 693 N N . ALA A 1 88 ? -5.135 5.261 -4.962 1.00 87.25 88 ALA A N 1
ATOM 694 C CA . ALA A 1 88 ? -3.916 5.952 -5.353 1.00 87.25 88 ALA A CA 1
ATOM 695 C C . ALA A 1 88 ? -3.801 6.025 -6.875 1.00 87.25 88 ALA A C 1
ATOM 697 O O . ALA A 1 88 ? -4.313 5.172 -7.606 1.00 87.25 88 ALA A O 1
ATOM 698 N N . TYR A 1 89 ? -3.113 7.056 -7.351 1.00 85.50 89 TYR A N 1
ATOM 699 C CA . TYR A 1 89 ? -2.686 7.142 -8.737 1.00 85.50 89 TYR A CA 1
ATOM 700 C C . TYR A 1 89 ? -1.240 6.686 -8.843 1.00 85.50 89 TYR A C 1
ATOM 702 O O . TYR A 1 89 ? -0.416 7.026 -8.005 1.00 85.50 89 TYR A O 1
ATOM 710 N N . ALA A 1 90 ? -0.925 5.925 -9.878 1.00 78.50 90 ALA A N 1
ATOM 711 C CA . ALA A 1 90 ? 0.410 5.444 -10.150 1.00 78.50 90 ALA A CA 1
ATOM 712 C C . ALA A 1 90 ? 0.930 5.990 -11.477 1.00 78.50 90 ALA A C 1
ATOM 714 O O . ALA A 1 90 ? 0.205 6.164 -12.470 1.00 78.50 90 ALA A O 1
ATOM 715 N N . HIS A 1 91 ? 2.228 6.241 -11.471 1.00 79.50 91 HIS A N 1
ATOM 716 C CA . HIS A 1 91 ? 3.006 6.686 -12.609 1.00 79.50 91 HIS A CA 1
ATOM 717 C C . HIS A 1 91 ? 4.104 5.668 -12.872 1.00 79.50 91 HIS A C 1
ATOM 719 O O . HIS A 1 91 ? 4.882 5.377 -11.967 1.00 79.50 91 HIS A O 1
ATOM 725 N N . GLY A 1 92 ? 4.142 5.140 -14.095 1.00 75.88 92 GLY A N 1
ATOM 726 C CA . GLY A 1 92 ? 5.133 4.163 -14.535 1.00 75.88 92 GLY A CA 1
ATOM 727 C C . GLY A 1 92 ? 6.133 4.806 -15.485 1.00 75.88 92 GLY A C 1
ATOM 728 O O . GLY A 1 92 ? 5.740 5.436 -16.477 1.00 75.88 92 GLY A O 1
ATOM 729 N N . TRP A 1 93 ? 7.418 4.679 -15.174 1.00 75.19 93 TRP A N 1
ATOM 730 C CA . TRP A 1 93 ? 8.516 5.101 -16.038 1.00 75.19 93 TRP A CA 1
ATOM 731 C C . TRP A 1 93 ? 9.211 3.852 -16.576 1.00 75.19 93 TRP A C 1
ATOM 733 O O . TRP A 1 93 ? 9.618 2.973 -15.818 1.00 75.19 93 TRP A O 1
ATOM 743 N N . PHE A 1 94 ? 9.306 3.766 -17.899 1.00 74.81 94 PHE A N 1
ATOM 744 C CA . PHE A 1 94 ? 9.900 2.632 -18.591 1.00 74.81 94 PHE A CA 1
ATOM 745 C C . PHE A 1 94 ? 11.250 3.054 -19.137 1.00 74.81 94 PHE A C 1
ATOM 747 O O . PHE A 1 94 ? 11.328 3.960 -19.972 1.00 74.81 94 PHE A O 1
ATOM 754 N N . TYR A 1 95 ? 12.298 2.389 -18.672 1.00 70.31 95 TYR A N 1
ATOM 755 C CA . TYR A 1 95 ? 13.659 2.596 -19.129 1.00 70.31 95 TYR A CA 1
ATOM 756 C C . TYR A 1 95 ? 14.131 1.385 -19.925 1.00 70.31 95 TYR A C 1
ATOM 758 O O . TYR A 1 95 ? 13.662 0.267 -19.735 1.00 70.31 95 TYR A O 1
ATOM 766 N N . ASN A 1 96 ? 15.070 1.624 -20.828 1.00 70.31 96 ASN A N 1
ATOM 767 C CA . ASN A 1 96 ? 15.901 0.586 -21.412 1.00 70.31 96 ASN A CA 1
ATOM 768 C C . ASN A 1 96 ? 17.347 1.068 -21.382 1.00 70.31 96 ASN A C 1
ATOM 770 O O . ASN A 1 96 ? 17.609 2.271 -21.360 1.00 70.31 96 ASN A O 1
ATOM 774 N N . ARG A 1 97 ? 18.289 0.136 -21.357 1.00 71.88 97 ARG A N 1
ATOM 775 C CA . ARG A 1 97 ? 19.709 0.454 -21.441 1.00 71.88 97 ARG A CA 1
ATOM 776 C C . ARG A 1 97 ? 20.081 0.640 -22.907 1.00 71.88 97 ARG A C 1
ATOM 778 O O . ARG A 1 97 ? 19.703 -0.171 -23.749 1.00 71.88 97 ARG A O 1
ATOM 785 N N . ASP A 1 98 ? 20.791 1.715 -23.221 1.00 71.56 98 ASP A N 1
ATOM 786 C CA . ASP A 1 98 ? 21.373 1.888 -24.551 1.00 71.56 98 ASP A CA 1
ATOM 787 C C . ASP A 1 98 ? 22.610 0.988 -24.757 1.00 71.56 98 ASP A C 1
ATOM 789 O O . ASP A 1 98 ? 22.988 0.200 -23.883 1.00 71.56 98 ASP A O 1
ATOM 793 N N . ALA A 1 99 ? 23.238 1.084 -25.934 1.00 77.44 99 ALA A N 1
ATOM 794 C CA . ALA A 1 99 ? 24.432 0.306 -26.279 1.00 77.44 99 ALA A CA 1
ATOM 795 C C . ALA A 1 99 ? 25.618 0.547 -25.320 1.00 77.44 99 ALA A C 1
ATOM 797 O O . ALA A 1 99 ? 26.482 -0.317 -25.183 1.00 77.44 99 ALA A O 1
ATOM 798 N N . GLU A 1 100 ? 25.631 1.683 -24.620 1.00 82.88 100 GLU A N 1
ATOM 799 C CA . GLU A 1 100 ? 26.658 2.094 -23.658 1.00 82.88 100 GLU A CA 1
ATOM 800 C C . GLU A 1 100 ? 26.231 1.834 -22.199 1.00 82.88 100 GLU A C 1
ATOM 802 O O . GLU A 1 100 ? 26.963 2.147 -21.261 1.00 82.88 100 GLU A O 1
ATOM 807 N N . ARG A 1 101 ? 25.082 1.169 -21.999 1.00 71.25 101 ARG A N 1
ATOM 808 C CA . ARG A 1 101 ? 24.448 0.835 -20.713 1.00 71.25 101 ARG A CA 1
ATOM 809 C C . ARG A 1 101 ? 23.910 2.026 -19.917 1.00 71.25 101 ARG A C 1
ATOM 811 O O . ARG A 1 101 ? 23.567 1.842 -18.745 1.00 71.25 101 ARG A O 1
ATOM 818 N N . PHE A 1 102 ? 23.761 3.201 -20.516 1.00 74.69 102 PHE A N 1
ATOM 819 C CA . PHE A 1 102 ? 23.077 4.311 -19.864 1.00 74.69 102 PHE A CA 1
ATOM 820 C C . PHE A 1 102 ? 21.555 4.106 -19.884 1.00 74.69 102 PHE A C 1
ATOM 822 O O . PHE A 1 102 ? 21.005 3.555 -20.845 1.00 74.69 102 PHE A O 1
ATOM 829 N N . PRO A 1 103 ? 20.843 4.520 -18.819 1.00 69.25 103 PRO A N 1
ATOM 830 C CA . PRO A 1 103 ? 19.392 4.427 -18.771 1.00 69.25 103 PRO A CA 1
ATOM 831 C C . PRO A 1 103 ? 18.767 5.443 -19.731 1.00 69.25 103 PRO A C 1
ATOM 833 O O . PRO A 1 103 ? 18.898 6.655 -19.565 1.00 69.25 103 PRO A O 1
ATOM 836 N N . ARG A 1 104 ? 18.024 4.947 -20.718 1.00 72.19 104 ARG A N 1
ATOM 837 C CA . ARG A 1 104 ? 17.244 5.744 -21.663 1.00 72.19 104 ARG A CA 1
ATOM 838 C C . ARG A 1 104 ? 15.761 5.588 -21.357 1.00 72.19 104 ARG A C 1
ATOM 840 O O . ARG A 1 104 ? 15.231 4.479 -21.387 1.00 72.19 104 ARG A O 1
ATOM 847 N N . LEU A 1 105 ? 15.078 6.702 -21.089 1.00 67.69 105 LEU A N 1
ATOM 848 C CA . LEU A 1 105 ? 13.624 6.705 -20.923 1.00 67.69 105 LEU A CA 1
ATOM 849 C C . LEU A 1 105 ? 12.972 6.323 -22.258 1.00 67.69 105 LEU A C 1
ATOM 851 O O . LEU A 1 105 ? 13.119 7.035 -23.251 1.00 67.69 105 LEU A O 1
ATOM 855 N N . MET A 1 106 ? 12.258 5.202 -22.277 1.00 69.88 106 MET A N 1
ATOM 856 C CA . MET A 1 106 ? 11.499 4.750 -23.439 1.00 69.88 106 MET A CA 1
ATOM 857 C C . MET A 1 106 ? 10.125 5.400 -23.473 1.00 69.88 106 MET A C 1
ATOM 859 O O . MET A 1 106 ? 9.737 5.996 -24.472 1.00 69.88 106 MET A O 1
ATOM 863 N N . VAL A 1 107 ? 9.389 5.290 -22.369 1.00 71.50 107 VAL A N 1
ATOM 864 C CA . VAL A 1 107 ? 7.990 5.705 -22.282 1.00 71.50 107 VAL A CA 1
ATOM 865 C C . VAL A 1 107 ? 7.676 6.151 -20.859 1.00 71.50 107 VAL A C 1
ATOM 867 O O . VAL A 1 107 ? 8.145 5.577 -19.876 1.00 71.50 107 VAL A O 1
ATOM 870 N N . ARG A 1 108 ? 6.815 7.164 -20.749 1.00 72.94 108 ARG A N 1
ATOM 871 C CA . ARG A 1 108 ? 6.182 7.573 -19.495 1.00 72.94 108 ARG A CA 1
ATOM 872 C C . ARG A 1 108 ? 4.686 7.303 -19.585 1.00 72.94 108 ARG A C 1
ATOM 874 O O . ARG A 1 108 ? 4.023 7.811 -20.486 1.00 72.94 108 ARG A O 1
ATOM 881 N N . ARG A 1 109 ? 4.139 6.558 -18.627 1.00 73.81 109 ARG A N 1
ATOM 882 C CA . ARG A 1 109 ? 2.696 6.315 -18.501 1.00 73.81 109 ARG A CA 1
ATOM 883 C C . ARG A 1 109 ? 2.181 6.990 -17.212 1.00 73.81 109 ARG A C 1
ATOM 885 O O . ARG A 1 109 ? 2.559 6.579 -16.116 1.00 73.81 109 ARG A O 1
ATOM 892 N N . GLN A 1 110 ? 1.311 8.016 -17.339 1.00 75.00 110 GLN A N 1
ATOM 893 C CA . GLN A 1 110 ? 0.582 8.730 -16.240 1.00 75.00 110 GLN A CA 1
ATOM 894 C C . GLN A 1 110 ? -0.965 8.526 -16.103 1.00 75.00 110 GLN A C 1
ATOM 896 O O . GLN A 1 110 ? -1.689 8.924 -17.009 1.00 75.00 110 GLN A O 1
ATOM 901 N N . GLY A 1 111 ? -1.496 7.943 -15.007 1.00 71.56 111 GLY A N 1
ATOM 902 C CA . GLY A 1 111 ? -2.924 7.555 -14.959 1.00 71.56 111 GLY A CA 1
ATOM 903 C C . GLY A 1 111 ? -3.287 6.134 -14.498 1.00 71.56 111 GLY A C 1
ATOM 904 O O . GLY A 1 111 ? -4.462 5.781 -14.563 1.00 71.56 111 GLY A O 1
ATOM 905 N N . GLY A 1 112 ? -2.351 5.323 -13.994 1.00 79.25 112 GLY A N 1
ATOM 906 C CA . GLY A 1 112 ? -2.709 4.031 -13.404 1.00 79.25 112 GLY A CA 1
ATOM 907 C C . GLY A 1 112 ? -3.525 4.266 -12.137 1.00 79.25 112 GLY A C 1
ATOM 908 O O . GLY A 1 112 ? -3.102 5.038 -11.283 1.00 79.25 112 GLY A O 1
ATOM 909 N N . LYS A 1 113 ? -4.694 3.645 -11.998 1.00 85.75 113 LYS A N 1
ATOM 910 C CA . LYS A 1 113 ? -5.528 3.762 -10.800 1.00 85.75 113 LYS A CA 1
ATOM 911 C C . LYS A 1 113 ? -5.420 2.493 -9.976 1.00 85.75 113 LYS A C 1
ATOM 913 O O . LYS A 1 113 ? -5.699 1.403 -10.468 1.00 85.75 113 LYS A O 1
ATOM 918 N N . TRP A 1 114 ? -5.053 2.664 -8.719 1.00 86.12 114 TRP A N 1
ATOM 919 C CA . TRP A 1 114 ? -4.926 1.592 -7.749 1.00 86.12 114 TRP A CA 1
ATOM 920 C C . TRP A 1 114 ? -6.019 1.745 -6.709 1.00 86.12 114 TRP A C 1
ATOM 922 O O . TRP A 1 114 ? -6.220 2.832 -6.161 1.00 86.12 114 TRP A O 1
ATOM 932 N N . LYS A 1 115 ? -6.743 0.659 -6.470 1.00 89.62 115 LYS A N 1
ATOM 933 C CA . LYS A 1 115 ? -7.696 0.533 -5.374 1.00 89.62 115 LYS A CA 1
ATOM 934 C C . LYS A 1 115 ? -7.227 -0.602 -4.484 1.00 89.62 115 LYS A C 1
ATOM 936 O O . LYS A 1 115 ? -7.096 -1.733 -4.946 1.00 89.62 115 LYS A O 1
ATOM 941 N N . LEU A 1 116 ? -6.971 -0.276 -3.231 1.00 91.44 116 LEU A N 1
ATOM 942 C CA . LEU A 1 116 ? -6.445 -1.184 -2.230 1.00 91.44 116 LEU A CA 1
ATOM 943 C C . LEU A 1 116 ? -7.476 -1.331 -1.113 1.00 91.44 116 LEU A C 1
ATOM 945 O O . LEU A 1 116 ? -8.045 -0.337 -0.660 1.00 91.44 116 LEU A O 1
ATOM 949 N N . GLU A 1 117 ? -7.705 -2.559 -0.672 1.00 92.62 117 GLU A N 1
ATOM 950 C CA . GLU A 1 117 ? -8.385 -2.861 0.586 1.00 92.62 117 GLU A CA 1
ATOM 951 C C . GLU A 1 117 ? -7.317 -3.302 1.580 1.00 92.62 117 GLU A C 1
ATOM 953 O O . GLU A 1 117 ? -6.593 -4.270 1.322 1.00 92.62 117 GLU A O 1
ATOM 958 N N . LEU A 1 118 ? -7.206 -2.583 2.695 1.00 92.31 118 LEU A N 1
ATOM 959 C CA . LEU A 1 118 ? -6.309 -2.944 3.779 1.00 92.31 118 LEU A CA 1
ATOM 960 C C . LEU A 1 118 ? -7.116 -3.474 4.953 1.00 92.31 118 LEU A C 1
ATOM 962 O O . LEU A 1 118 ? -8.201 -2.980 5.274 1.00 92.31 118 LEU A O 1
ATOM 966 N N . VAL A 1 119 ? -6.544 -4.472 5.606 1.00 92.25 119 VAL A N 1
ATOM 967 C CA . VAL A 1 119 ? -7.085 -5.111 6.796 1.00 92.25 119 VAL A CA 1
ATOM 968 C C . VAL A 1 119 ? -6.099 -4.896 7.932 1.00 92.25 119 VAL A C 1
ATOM 970 O O . VAL A 1 119 ? -4.884 -4.926 7.737 1.00 92.25 119 VAL A O 1
ATOM 973 N N . ARG A 1 120 ? -6.645 -4.652 9.119 1.00 89.62 120 ARG A N 1
ATOM 974 C CA . ARG A 1 120 ? -5.882 -4.589 10.359 1.00 89.62 120 ARG A CA 1
ATOM 975 C C . ARG A 1 120 ? -5.637 -5.999 10.894 1.00 89.62 120 ARG A C 1
ATOM 977 O O . ARG A 1 120 ? -6.588 -6.733 11.162 1.00 89.62 120 ARG A O 1
ATOM 984 N N . CYS A 1 121 ? -4.377 -6.334 11.114 1.00 88.00 121 CYS A N 1
ATOM 985 C CA . CYS A 1 121 ? -3.920 -7.549 11.769 1.00 88.00 121 CYS A CA 1
ATOM 986 C C . CYS A 1 121 ? -3.607 -7.239 13.237 1.00 88.00 121 CYS A C 1
ATOM 988 O O . CYS A 1 121 ? -2.722 -6.440 13.526 1.00 88.00 121 CYS A O 1
ATOM 990 N N . LYS A 1 122 ? -4.333 -7.875 14.161 1.00 86.19 122 LYS A N 1
ATOM 991 C CA . LYS A 1 122 ? -4.164 -7.640 15.606 1.00 86.19 122 LYS A CA 1
ATOM 992 C C . LYS A 1 122 ? -2.837 -8.165 16.149 1.00 86.19 122 LYS A C 1
ATOM 994 O O . LYS A 1 122 ? -2.258 -7.535 17.015 1.00 86.19 122 LYS A O 1
ATOM 999 N N . GLU A 1 123 ? -2.362 -9.281 15.605 1.00 85.81 123 GLU A N 1
ATOM 1000 C CA . GLU A 1 123 ? -1.098 -9.914 16.006 1.00 85.81 123 GLU A CA 1
ATOM 1001 C C . GLU A 1 123 ? 0.079 -8.938 15.842 1.00 85.81 123 GLU A C 1
ATOM 1003 O O . GLU A 1 123 ? 0.831 -8.702 16.779 1.00 85.81 123 GLU A O 1
ATOM 1008 N N . LEU A 1 124 ? 0.140 -8.256 14.696 1.00 85.00 124 LEU A N 1
ATOM 1009 C CA . LEU A 1 124 ? 1.165 -7.249 14.406 1.00 85.00 124 LEU A CA 1
ATOM 1010 C C . LEU A 1 124 ? 1.034 -5.990 15.274 1.00 85.00 124 LEU A C 1
ATOM 1012 O O . LEU A 1 124 ? 2.033 -5.362 15.612 1.00 85.00 124 LEU A O 1
ATOM 1016 N N . GLU A 1 125 ? -0.194 -5.622 15.646 1.00 84.31 125 GLU A N 1
ATOM 1017 C CA . GLU A 1 125 ? -0.445 -4.492 16.546 1.00 84.31 125 GLU A CA 1
ATOM 1018 C C . GLU A 1 125 ? 0.098 -4.766 17.955 1.00 84.31 125 GLU A C 1
ATOM 1020 O O . GLU A 1 125 ? 0.667 -3.876 18.585 1.00 84.31 125 GLU A O 1
ATOM 1025 N N . GLU A 1 126 ? -0.046 -6.003 18.437 1.00 85.06 126 GLU A N 1
ATOM 1026 C CA . GLU A 1 126 ? 0.471 -6.449 19.736 1.00 85.06 126 GLU A CA 1
ATOM 1027 C C . GLU A 1 126 ? 2.004 -6.546 19.749 1.00 85.06 126 GLU A C 1
ATOM 1029 O O . GLU A 1 126 ? 2.632 -6.257 20.769 1.00 85.06 126 GLU A O 1
ATOM 1034 N N . GLU A 1 127 ? 2.612 -6.879 18.609 1.00 85.62 127 GLU A N 1
ATOM 1035 C CA . GLU A 1 127 ? 4.067 -6.884 18.406 1.00 85.62 127 GLU A CA 1
ATOM 1036 C C . GLU A 1 127 ? 4.663 -5.469 18.258 1.00 85.62 127 GLU A C 1
ATOM 1038 O O . GLU A 1 127 ? 5.881 -5.294 18.334 1.00 85.62 127 GLU A O 1
ATOM 1043 N N . GLY A 1 128 ? 3.818 -4.443 18.105 1.00 82.31 128 GLY A N 1
ATOM 1044 C CA . GLY A 1 128 ? 4.233 -3.050 17.921 1.00 82.31 128 GLY A CA 1
ATOM 1045 C C . GLY A 1 128 ? 4.656 -2.708 16.490 1.00 82.31 128 GLY A C 1
ATOM 1046 O O . GLY A 1 128 ? 5.235 -1.645 16.262 1.00 82.31 128 GLY A O 1
ATOM 1047 N N . GLU A 1 129 ? 4.371 -3.584 15.527 1.00 84.62 129 GLU A N 1
ATOM 1048 C CA . GLU A 1 129 ? 4.572 -3.322 14.105 1.00 84.62 129 GLU A CA 1
ATOM 1049 C C . GLU A 1 129 ? 3.384 -2.565 13.491 1.00 84.62 129 GLU A C 1
ATOM 1051 O O . GLU A 1 129 ? 2.313 -2.419 14.086 1.00 84.62 129 GLU A O 1
ATOM 1056 N N . SER A 1 130 ? 3.551 -2.084 12.252 1.00 85.56 130 SER A N 1
ATOM 1057 C CA . SER A 1 130 ? 2.429 -1.527 11.490 1.00 85.56 130 SER A CA 1
ATOM 1058 C C . SER A 1 130 ? 1.342 -2.600 11.339 1.00 85.56 130 SER A C 1
ATOM 1060 O O . SER A 1 130 ? 1.608 -3.645 10.738 1.00 85.56 130 SER A O 1
ATOM 1062 N N . PRO A 1 131 ? 0.108 -2.366 11.816 1.00 89.81 131 PRO A N 1
ATOM 1063 C CA . PRO A 1 131 ? -0.913 -3.405 11.856 1.00 89.81 131 PRO A CA 1
ATOM 1064 C C . PRO A 1 131 ? -1.667 -3.548 10.530 1.00 89.81 131 PRO A C 1
ATOM 1066 O O . PRO A 1 131 ? -2.512 -4.426 10.388 1.00 89.81 131 PRO A O 1
ATOM 1069 N N . TRP A 1 132 ? -1.416 -2.682 9.548 1.00 92.00 132 TRP A N 1
ATOM 1070 C CA . TRP A 1 132 ? -2.152 -2.667 8.287 1.00 92.00 132 TRP A CA 1
ATOM 1071 C C . TRP A 1 132 ? -1.453 -3.526 7.231 1.00 92.00 132 TRP A C 1
ATOM 1073 O O . TRP A 1 132 ? -0.249 -3.411 7.013 1.00 92.00 132 TRP A O 1
ATOM 1083 N N . ARG A 1 133 ? -2.217 -4.382 6.548 1.00 91.75 133 ARG A N 1
ATOM 1084 C CA . ARG A 1 133 ? -1.750 -5.193 5.414 1.00 91.75 133 ARG A CA 1
ATOM 1085 C C . ARG A 1 133 ? -2.766 -5.150 4.278 1.00 91.75 133 ARG A C 1
ATOM 1087 O O . ARG A 1 133 ? -3.971 -5.055 4.515 1.00 91.75 133 ARG A O 1
ATOM 1094 N N . ILE A 1 134 ? -2.295 -5.201 3.036 1.00 91.31 134 ILE A N 1
ATOM 1095 C CA . ILE A 1 134 ? -3.151 -5.184 1.845 1.00 91.31 134 ILE A CA 1
ATOM 1096 C C . ILE A 1 134 ? -3.740 -6.585 1.638 1.00 91.31 134 ILE A C 1
ATOM 1098 O O . ILE A 1 134 ? -3.002 -7.556 1.485 1.00 91.31 134 ILE A O 1
ATOM 1102 N N . ASN A 1 135 ? -5.069 -6.666 1.590 1.00 92.38 135 ASN A N 1
ATOM 1103 C CA . ASN A 1 135 ? -5.820 -7.896 1.326 1.00 92.38 135 ASN A CA 1
ATOM 1104 C C . ASN A 1 135 ? -6.323 -7.976 -0.117 1.00 92.38 135 ASN A C 1
ATOM 1106 O O . ASN A 1 135 ? -6.346 -9.047 -0.723 1.00 92.38 135 ASN A O 1
ATOM 1110 N N . LYS A 1 136 ? -6.697 -6.833 -0.695 1.00 90.12 136 LYS A N 1
ATOM 1111 C CA . LYS A 1 136 ? -7.137 -6.761 -2.086 1.00 90.12 136 LYS A CA 1
ATOM 1112 C C . LYS A 1 136 ? -6.441 -5.625 -2.795 1.00 90.12 136 LYS A C 1
ATOM 1114 O O . LYS A 1 136 ? -6.410 -4.500 -2.304 1.00 90.12 136 LYS A O 1
ATOM 1119 N N . GLN A 1 137 ? -5.943 -5.918 -3.984 1.00 88.50 137 GLN A N 1
ATOM 1120 C CA . GLN A 1 137 ? -5.301 -4.953 -4.851 1.00 88.50 137 GLN A CA 1
ATOM 1121 C C . GLN A 1 137 ? -5.919 -5.043 -6.234 1.00 88.50 137 GLN A C 1
ATOM 1123 O O . GLN A 1 137 ? -5.788 -6.046 -6.931 1.00 88.50 137 GLN A O 1
ATOM 1128 N N . GLN A 1 138 ? -6.592 -3.968 -6.624 1.00 87.00 138 GLN A N 1
ATOM 1129 C CA . GLN A 1 138 ? -7.158 -3.811 -7.949 1.00 87.00 138 GLN A CA 1
ATOM 1130 C C . GLN A 1 138 ? -6.401 -2.718 -8.694 1.00 87.00 138 GLN A C 1
ATOM 1132 O O . GLN A 1 138 ? -6.345 -1.564 -8.256 1.00 87.00 138 GLN A O 1
ATOM 1137 N N . VAL A 1 139 ? -5.862 -3.079 -9.854 1.00 83.56 139 VAL A N 1
ATOM 1138 C CA . VAL A 1 139 ? -5.121 -2.167 -10.721 1.00 83.56 139 VAL A CA 1
ATOM 1139 C C . VAL A 1 139 ? -5.896 -1.976 -12.015 1.00 83.56 139 VAL A C 1
ATOM 1141 O O . VAL A 1 139 ? -6.231 -2.924 -12.727 1.00 83.56 139 VAL A O 1
ATOM 1144 N N . ARG A 1 140 ? -6.202 -0.714 -12.313 1.00 82.00 140 ARG A N 1
ATOM 1145 C CA . ARG A 1 140 ? -6.839 -0.284 -13.556 1.00 82.00 140 ARG A CA 1
ATOM 1146 C C . ARG A 1 140 ? -5.893 0.648 -14.284 1.00 82.00 140 ARG A C 1
ATOM 1148 O O . ARG A 1 140 ? -5.638 1.773 -13.856 1.00 82.00 140 ARG A O 1
ATOM 1155 N N . LEU A 1 141 ? -5.345 0.148 -15.376 1.00 76.06 141 LEU A N 1
ATOM 1156 C CA . LEU A 1 141 ? -4.454 0.893 -16.243 1.00 76.06 141 LEU A CA 1
ATOM 1157 C C . LEU A 1 141 ? -5.310 1.655 -17.262 1.00 76.06 141 LEU A C 1
ATOM 1159 O O . LEU A 1 141 ? -6.125 1.055 -17.952 1.00 76.06 141 LEU A O 1
ATOM 1163 N N . SER A 1 142 ? -5.169 2.979 -17.331 1.00 70.06 142 SER A N 1
ATOM 1164 C CA . SER A 1 142 ? -5.889 3.806 -18.315 1.00 70.06 142 SER A CA 1
ATOM 1165 C C . SER A 1 142 ? -5.171 3.902 -19.667 1.00 70.06 142 SER A C 1
ATOM 1167 O O . SER A 1 142 ? -5.638 4.590 -20.571 1.00 70.06 142 SER A O 1
ATOM 1169 N N . TRP A 1 143 ? -4.031 3.228 -19.815 1.00 67.50 143 TRP A N 1
ATOM 1170 C CA . TRP A 1 143 ? -3.282 3.131 -21.065 1.00 67.50 143 TRP A CA 1
ATOM 1171 C C . TRP A 1 143 ? -3.739 1.914 -21.834 1.00 67.50 143 TRP A C 1
ATOM 1173 O O . TRP A 1 143 ? -3.617 0.796 -21.348 1.00 67.50 143 TRP A O 1
ATOM 1183 N N . GLN A 1 144 ? -4.159 2.148 -23.067 1.00 57.25 144 GLN A N 1
ATOM 1184 C CA . GLN A 1 144 ? -4.130 1.128 -24.098 1.00 57.25 144 GLN A CA 1
ATOM 1185 C C . GLN A 1 144 ? -2.842 1.332 -24.892 1.00 57.25 144 GLN A C 1
ATOM 1187 O O . GLN A 1 144 ? -2.573 2.436 -25.376 1.00 57.25 144 GLN A O 1
ATOM 1192 N N . ASP A 1 145 ? -2.030 0.286 -25.003 1.00 55.25 145 ASP A N 1
ATOM 1193 C CA . ASP A 1 145 ? -1.068 0.221 -26.094 1.00 55.25 145 ASP A CA 1
ATOM 1194 C C . ASP A 1 145 ? -1.878 -0.008 -27.376 1.00 55.25 145 ASP A C 1
ATOM 1196 O O . ASP A 1 145 ? -2.709 -0.916 -27.438 1.00 55.25 145 ASP A O 1
ATOM 1200 N N . LEU A 1 146 ? -1.697 0.858 -28.380 1.00 47.47 146 LEU A N 1
ATOM 1201 C CA . LEU A 1 146 ? -2.206 0.572 -29.720 1.00 47.47 146 LEU A CA 1
ATOM 1202 C C . LEU A 1 146 ? -1.598 -0.768 -30.157 1.00 47.47 146 LEU A C 1
ATOM 1204 O O . LEU A 1 146 ? -0.391 -0.948 -29.963 1.00 47.47 146 LEU A O 1
ATOM 1208 N N . PRO A 1 147 ? -2.384 -1.703 -30.723 1.00 42.19 147 PRO A N 1
ATOM 1209 C CA . PRO A 1 147 ? -1.815 -2.925 -31.264 1.00 42.19 147 PRO A CA 1
ATOM 1210 C C . PRO A 1 147 ? -0.752 -2.537 -32.292 1.00 42.19 147 PRO A C 1
ATOM 1212 O O . PRO A 1 147 ? -0.998 -1.696 -33.160 1.00 42.19 147 PRO A O 1
ATOM 1215 N N . THR A 1 148 ? 0.440 -3.109 -32.150 1.00 45.22 148 THR A N 1
ATOM 1216 C CA . THR A 1 148 ? 1.500 -3.009 -33.150 1.00 45.22 148 THR A CA 1
ATOM 1217 C C . THR A 1 148 ? 0.919 -3.506 -34.476 1.00 45.22 148 THR A C 1
ATOM 1219 O O . THR A 1 148 ? 0.510 -4.665 -34.554 1.00 45.22 148 THR A O 1
ATOM 1222 N N . GLN A 1 149 ? 0.795 -2.612 -35.464 1.00 37.75 149 GLN A N 1
ATOM 1223 C CA . GLN A 1 149 ? 0.488 -2.987 -36.849 1.00 37.75 149 GLN A CA 1
ATOM 1224 C C . GLN A 1 149 ? 1.649 -3.765 -37.462 1.00 37.75 149 GLN A C 1
ATOM 1226 O O . GLN A 1 149 ? 2.811 -3.442 -37.117 1.00 37.75 149 GLN A O 1
#